Protein AF-A0A799QII4-F1 (afdb_monomer_lite)

pLDDT: mean 73.17, std 11.45, range [50.72, 88.5]

Sequence (66 aa):
MEFNIKLLFVITSMVLNFNAAAKEKISLLAPYDEWYFNFFYPNSLPAEVTYVELLDTDGIYYQFRT

Secondary structure (DSSP, 8-state):
-HHHHHHHHHHHHHHHHHHHHHHHHHHTSSSS----------TTS-----EEEEE-TT--EEEEE-

Organism: Escherichia coli (NCBI:txid562)

Foldseek 3Di:
DVVVVVVVVVVVVVVVVVVVVVVVVVCVVDVDDDDDDDDDDPPVDDDDDQWDWDQDPVRDIDIDGD

Radius of gyration: 22.68 Å; chains: 1; bounding box: 58×39×45 Å

Structure (mmCIF, N/CA/C/O backbone):
data_AF-A0A799QII4-F1
#
_entry.id   AF-A0A799QII4-F1
#
loop_
_atom_site.group_PDB
_atom_site.id
_atom_site.type_symbol
_atom_site.label_atom_id
_atom_site.label_alt_id
_atom_site.label_comp_id
_atom_site.label_asym_id
_atom_site.label_entity_id
_atom_site.label_seq_id
_atom_site.pdbx_PDB_ins_code
_atom_site.Cartn_x
_atom_site.Cartn_y
_atom_site.Cartn_z
_atom_site.occupancy
_atom_site.B_iso_or_equiv
_atom_site.auth_seq_id
_atom_site.auth_comp_id
_atom_site.auth_asym_id
_atom_site.auth_atom_id
_atom_site.pdbx_PDB_model_num
ATOM 1 N N . MET A 1 1 ? 38.424 30.302 -27.981 1.00 59.81 1 MET A N 1
ATOM 2 C CA . MET A 1 1 ? 37.187 30.586 -27.217 1.00 59.81 1 MET A CA 1
ATOM 3 C C . MET A 1 1 ? 36.054 29.627 -27.592 1.00 59.81 1 MET A C 1
ATOM 5 O O . MET A 1 1 ? 35.414 29.107 -26.693 1.00 59.81 1 MET A O 1
ATOM 9 N N . GLU A 1 2 ? 35.858 29.306 -28.878 1.00 68.25 2 GLU A N 1
ATOM 10 C CA . GLU A 1 2 ? 34.769 28.417 -29.333 1.00 68.25 2 GLU A CA 1
ATOM 11 C C . GLU A 1 2 ? 34.842 26.956 -28.857 1.00 68.25 2 GLU A C 1
ATOM 13 O O . GLU A 1 2 ? 33.809 26.354 -28.577 1.00 68.25 2 GLU A O 1
ATOM 18 N N . PHE A 1 3 ? 36.043 26.376 -28.742 1.00 71.56 3 PHE A N 1
ATOM 19 C CA . PHE A 1 3 ? 36.212 24.974 -28.331 1.00 71.56 3 PHE A CA 1
ATOM 20 C C . PHE A 1 3 ? 35.674 24.710 -26.914 1.00 71.56 3 PHE A C 1
ATOM 22 O O . PHE A 1 3 ? 34.966 23.732 -26.693 1.00 71.56 3 PHE A O 1
ATOM 29 N N . ASN A 1 4 ? 35.921 25.636 -25.981 1.00 79.06 4 ASN A N 1
ATOM 30 C CA . ASN A 1 4 ? 35.430 25.536 -24.602 1.00 79.06 4 ASN A CA 1
ATOM 31 C C . ASN A 1 4 ? 33.903 25.670 -24.514 1.00 79.06 4 ASN A C 1
ATOM 33 O O . ASN A 1 4 ? 33.280 24.997 -23.701 1.00 79.06 4 ASN A O 1
ATOM 37 N N . ILE A 1 5 ? 33.294 26.493 -25.373 1.00 81.62 5 ILE A N 1
ATOM 38 C CA . ILE A 1 5 ? 31.835 26.676 -25.416 1.00 81.62 5 ILE A CA 1
ATOM 39 C C . ILE A 1 5 ? 31.154 25.418 -25.973 1.00 81.62 5 ILE A C 1
ATOM 41 O O . ILE A 1 5 ? 30.163 24.954 -25.412 1.00 81.62 5 ILE A O 1
ATOM 45 N N . LYS A 1 6 ? 31.715 24.816 -27.031 1.00 81.19 6 LYS A N 1
ATOM 46 C CA . LYS A 1 6 ? 31.221 23.547 -27.592 1.00 81.19 6 LYS A CA 1
ATOM 47 C C . LYS A 1 6 ? 31.339 22.399 -26.591 1.00 81.19 6 LYS A C 1
ATOM 49 O O . LYS A 1 6 ? 30.395 21.632 -26.434 1.00 81.19 6 LYS A O 1
ATOM 54 N N . LEU A 1 7 ? 32.466 22.309 -25.883 1.00 82.00 7 LEU A N 1
ATOM 55 C CA . LEU A 1 7 ? 32.679 21.286 -24.861 1.00 82.00 7 LEU A CA 1
ATOM 56 C C . LEU A 1 7 ? 31.696 21.437 -23.690 1.00 82.00 7 LEU A C 1
ATOM 58 O O . LEU A 1 7 ? 31.104 20.451 -23.257 1.00 82.00 7 LEU A O 1
ATOM 62 N N . LEU A 1 8 ? 31.462 22.669 -23.230 1.00 83.31 8 LEU A N 1
ATOM 63 C CA . LEU A 1 8 ? 30.492 22.954 -22.173 1.00 83.31 8 LEU A CA 1
ATOM 64 C C . LEU A 1 8 ? 29.069 22.535 -22.576 1.00 83.31 8 L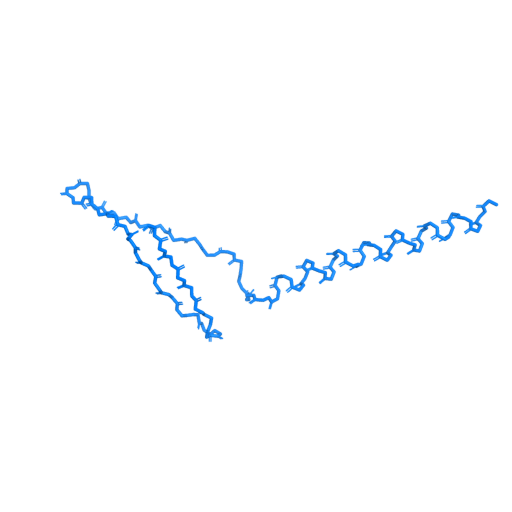EU A C 1
ATOM 66 O O . LEU A 1 8 ? 28.365 21.933 -21.773 1.00 83.31 8 LEU A O 1
ATOM 70 N N . PHE A 1 9 ? 28.669 22.782 -23.826 1.00 82.88 9 PHE A N 1
ATOM 71 C CA . PHE A 1 9 ? 27.354 22.397 -24.348 1.00 82.88 9 PHE A CA 1
ATOM 72 C C . PHE A 1 9 ? 27.151 20.871 -24.437 1.00 82.88 9 PHE A C 1
ATOM 74 O O . PHE A 1 9 ? 26.064 20.356 -24.166 1.00 82.88 9 PHE A O 1
ATOM 81 N N . VAL A 1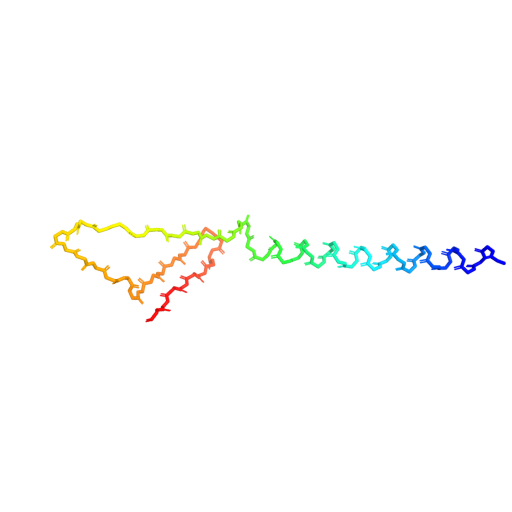 10 ? 28.197 20.117 -24.785 1.00 85.44 10 VAL A N 1
ATOM 82 C CA . VAL A 1 10 ? 28.143 18.643 -24.819 1.00 85.44 10 VAL A CA 1
ATOM 83 C C . VAL A 1 10 ? 27.999 18.067 -23.408 1.00 85.44 10 VAL A C 1
ATOM 85 O O . VAL A 1 10 ? 27.209 17.153 -23.185 1.00 85.44 10 VAL A O 1
ATOM 88 N N . ILE A 1 11 ? 28.710 18.636 -22.433 1.00 83.06 11 ILE A N 1
ATOM 89 C CA . ILE A 1 11 ? 28.627 18.188 -21.039 1.00 83.06 11 ILE A CA 1
ATOM 90 C C . ILE A 1 11 ? 27.238 18.486 -20.462 1.00 83.06 11 ILE A C 1
ATOM 92 O O . ILE A 1 11 ? 26.626 17.604 -19.860 1.00 83.06 11 ILE A O 1
ATOM 96 N N . THR A 1 12 ? 26.699 19.691 -20.673 1.00 75.56 12 THR A N 1
ATOM 97 C CA . THR A 1 12 ? 25.366 20.045 -20.158 1.00 75.56 12 THR A CA 1
ATOM 98 C C . THR A 1 12 ? 24.262 19.215 -20.807 1.00 75.56 12 THR A C 1
ATOM 100 O O . THR A 1 12 ? 23.371 18.744 -20.103 1.00 75.56 12 THR A O 1
ATOM 103 N N . SER A 1 13 ? 24.334 18.958 -22.116 1.00 70.88 13 SER A N 1
ATOM 104 C CA . SER A 1 13 ? 23.365 18.090 -22.797 1.00 70.88 13 SER A CA 1
ATOM 105 C C . SER A 1 13 ? 23.438 16.638 -22.317 1.00 70.88 13 SER A C 1
ATOM 107 O O . SER A 1 13 ? 22.391 16.030 -22.103 1.00 70.88 13 SER A O 1
ATOM 109 N N . MET A 1 14 ? 24.625 16.083 -22.054 1.00 70.75 14 MET A N 1
ATOM 110 C CA . MET A 1 14 ? 24.742 14.759 -21.430 1.00 70.75 14 MET A CA 1
ATOM 111 C C . MET A 1 14 ? 24.096 14.720 -20.041 1.00 70.75 14 MET A C 1
ATOM 113 O O . MET A 1 14 ? 23.284 13.836 -19.781 1.00 70.75 14 MET A O 1
ATOM 117 N N . VAL A 1 15 ? 24.391 15.689 -19.167 1.00 72.25 15 VAL A N 1
ATOM 118 C CA . VAL A 1 15 ? 23.831 15.745 -17.801 1.00 72.25 15 VAL A CA 1
ATOM 119 C C . VAL A 1 15 ? 22.299 15.843 -17.816 1.00 72.25 15 VAL A C 1
ATOM 121 O O . VAL A 1 15 ? 21.630 15.176 -17.026 1.00 72.25 15 VAL A O 1
ATOM 124 N N . LEU A 1 16 ? 21.728 16.615 -18.745 1.00 63.12 16 LEU A N 1
ATOM 125 C CA . LEU A 1 16 ? 20.275 16.704 -18.924 1.00 63.12 16 LEU A CA 1
ATOM 126 C C . LEU A 1 16 ? 19.662 15.371 -19.393 1.00 63.12 16 LEU A C 1
ATOM 128 O O . LEU A 1 16 ? 18.615 14.977 -18.883 1.00 63.12 16 LEU A O 1
ATOM 132 N N . ASN A 1 17 ? 20.330 14.643 -20.297 1.00 63.22 17 ASN A N 1
ATOM 133 C CA . ASN A 1 17 ? 19.884 13.320 -20.755 1.00 63.22 17 ASN A CA 1
ATOM 134 C C . ASN A 1 17 ? 19.944 12.259 -19.644 1.00 63.22 17 ASN A C 1
ATOM 136 O O . ASN A 1 17 ? 19.031 11.444 -19.530 1.00 63.22 17 ASN A O 1
ATOM 140 N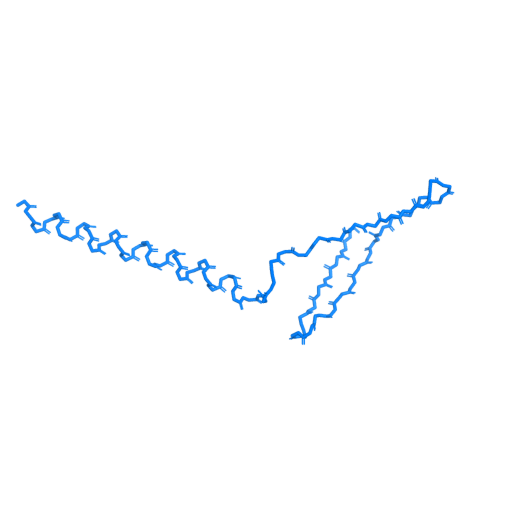 N . PHE A 1 18 ? 20.976 12.279 -18.792 1.00 59.41 18 PHE A N 1
ATOM 141 C CA . PHE A 1 18 ? 21.073 11.355 -17.655 1.00 59.41 18 PHE A CA 1
ATOM 142 C C . PHE A 1 18 ? 19.936 11.558 -16.646 1.00 59.41 18 PHE A C 1
ATOM 144 O O . PHE A 1 18 ? 19.355 10.579 -16.182 1.00 59.41 18 PHE A O 1
ATOM 151 N N . ASN A 1 19 ? 19.569 12.808 -16.349 1.00 59.22 19 ASN A N 1
ATOM 152 C CA . ASN A 1 19 ? 18.446 13.105 -15.455 1.00 59.22 19 ASN A CA 1
ATOM 153 C C . ASN A 1 19 ? 17.087 12.731 -16.067 1.00 59.22 19 ASN A C 1
ATOM 155 O O . ASN A 1 19 ? 16.216 12.238 -15.351 1.00 59.22 19 ASN A O 1
ATOM 159 N N . ALA A 1 20 ? 16.905 12.916 -17.380 1.00 57.66 20 ALA A N 1
ATOM 160 C CA . ALA A 1 20 ? 15.694 12.485 -18.077 1.00 57.66 20 ALA A CA 1
ATOM 161 C C . ALA A 1 20 ? 15.542 10.953 -18.056 1.00 57.66 20 ALA A C 1
ATOM 163 O O . ALA A 1 20 ? 14.496 10.453 -17.651 1.00 57.66 20 ALA A O 1
ATOM 164 N N . ALA A 1 21 ? 16.608 10.213 -18.378 1.00 57.03 21 ALA A N 1
ATOM 165 C CA . ALA A 1 21 ? 16.609 8.750 -18.361 1.00 57.03 21 ALA A CA 1
ATOM 166 C C . ALA A 1 21 ? 16.445 8.166 -16.945 1.00 57.03 21 ALA A C 1
ATOM 168 O O . ALA A 1 21 ? 15.825 7.118 -16.771 1.00 57.03 21 ALA A O 1
ATOM 169 N N . ALA A 1 22 ? 16.978 8.832 -15.914 1.00 57.31 22 ALA A N 1
ATOM 170 C CA . ALA A 1 22 ? 16.772 8.434 -14.522 1.00 57.31 22 ALA A CA 1
ATOM 171 C C . ALA A 1 22 ? 15.320 8.664 -14.069 1.00 57.31 22 ALA A C 1
ATOM 173 O O . ALA A 1 22 ? 14.730 7.780 -13.453 1.00 57.31 22 ALA A O 1
ATOM 174 N N . LYS A 1 23 ? 14.720 9.811 -14.424 1.00 53.12 23 LYS A N 1
ATOM 175 C CA . LYS A 1 23 ? 13.304 10.108 -14.147 1.00 53.12 23 LYS A CA 1
ATOM 176 C C . LYS A 1 23 ? 12.369 9.125 -14.856 1.00 53.12 23 LYS A C 1
ATOM 178 O O . LYS A 1 23 ? 11.405 8.661 -14.257 1.00 53.12 23 LYS A O 1
ATOM 183 N N . GLU A 1 24 ? 12.681 8.773 -16.099 1.00 54.22 24 GLU A N 1
ATOM 184 C CA . GLU A 1 24 ? 11.922 7.802 -16.890 1.00 54.22 24 GLU A CA 1
ATOM 185 C C . GLU A 1 24 ? 12.022 6.385 -16.299 1.00 54.22 24 GLU A C 1
ATOM 187 O O . GLU A 1 24 ? 11.016 5.694 -16.185 1.00 54.22 24 GLU A O 1
ATOM 192 N N . LYS A 1 25 ? 13.197 5.971 -15.801 1.00 50.72 25 LYS A N 1
ATOM 193 C CA . LYS A 1 25 ? 13.373 4.661 -15.144 1.00 50.72 25 LYS A CA 1
ATOM 194 C C . LYS A 1 25 ? 12.687 4.529 -13.785 1.00 50.72 25 LYS A C 1
ATOM 196 O O . LYS A 1 25 ? 12.288 3.423 -13.437 1.00 50.72 25 LYS A O 1
ATOM 201 N N . ILE A 1 26 ? 12.539 5.616 -13.029 1.00 52.56 26 ILE A N 1
ATOM 202 C CA . ILE A 1 26 ? 11.773 5.600 -11.772 1.00 52.56 26 ILE A CA 1
ATOM 203 C C . ILE A 1 26 ? 10.269 5.506 -12.078 1.00 52.56 26 ILE A C 1
ATOM 205 O O . ILE A 1 26 ? 9.559 4.764 -11.410 1.00 52.56 26 ILE A O 1
ATOM 209 N N . SER A 1 27 ? 9.811 6.171 -13.145 1.00 52.12 27 SER A N 1
ATOM 210 C CA . SER A 1 27 ? 8.431 6.081 -13.647 1.00 52.12 27 SER A CA 1
ATOM 211 C C . SER A 1 27 ? 8.084 4.724 -14.278 1.00 52.12 27 SER A C 1
ATOM 213 O O . SER A 1 27 ? 6.911 4.410 -14.408 1.00 52.12 27 SER A O 1
ATOM 215 N N . LEU A 1 28 ? 9.077 3.932 -14.695 1.00 52.66 28 LEU A N 1
ATOM 216 C CA . LEU A 1 28 ? 8.891 2.611 -15.317 1.00 52.66 28 LEU A CA 1
ATOM 217 C C . LEU A 1 28 ? 8.805 1.451 -14.308 1.00 52.66 28 LEU A C 1
ATOM 219 O O . LEU A 1 28 ? 8.578 0.316 -14.720 1.00 52.66 28 LEU A O 1
ATOM 223 N N . LEU A 1 29 ? 9.029 1.697 -13.011 1.00 55.88 29 LEU A N 1
ATOM 224 C CA . LEU A 1 29 ? 9.004 0.652 -11.973 1.00 55.88 29 LEU A CA 1
ATOM 225 C C . LEU A 1 29 ? 7.604 0.384 -11.396 1.00 55.88 29 LEU A C 1
ATOM 227 O O . LEU A 1 29 ? 7.404 -0.656 -10.776 1.00 55.88 29 LEU A O 1
ATOM 231 N N . ALA A 1 30 ? 6.641 1.269 -11.642 1.00 53.94 30 ALA A N 1
ATOM 232 C CA . ALA A 1 30 ? 5.218 1.003 -11.475 1.00 53.94 30 ALA A CA 1
ATOM 233 C C . ALA A 1 30 ? 4.488 1.670 -12.655 1.00 53.94 30 ALA A C 1
ATOM 235 O O . ALA A 1 30 ? 4.764 2.834 -12.934 1.00 53.94 30 ALA A O 1
ATOM 236 N N . PRO A 1 31 ? 3.592 0.979 -13.377 1.00 56.22 31 PRO A N 1
ATOM 237 C CA . PRO A 1 31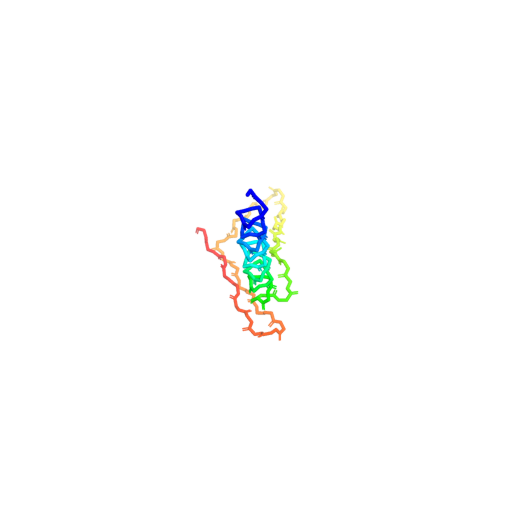 ? 2.922 1.543 -14.556 1.00 56.22 31 PRO A CA 1
ATOM 238 C C . PRO A 1 31 ? 1.945 2.684 -14.236 1.00 56.22 31 PRO A C 1
ATOM 240 O O . PRO A 1 31 ? 1.411 3.317 -15.148 1.00 56.22 31 PRO A O 1
ATOM 243 N N . TYR A 1 32 ? 1.735 2.963 -12.952 1.00 55.31 32 TYR A N 1
ATOM 244 C CA . TYR A 1 32 ? 0.871 4.006 -12.426 1.00 55.31 32 TYR A CA 1
ATOM 245 C C . TYR A 1 32 ? 1.653 4.860 -11.413 1.00 55.31 32 TYR A C 1
ATOM 247 O O . TYR A 1 32 ? 2.534 4.347 -10.719 1.00 55.31 32 TYR A O 1
ATOM 255 N N . ASP A 1 33 ? 1.320 6.152 -11.320 1.00 67.56 33 ASP A N 1
ATOM 256 C CA . ASP A 1 33 ? 1.826 7.061 -10.277 1.00 67.56 33 ASP A CA 1
ATOM 257 C C . ASP A 1 33 ? 1.417 6.590 -8.856 1.00 67.56 33 ASP A C 1
ATOM 259 O O . ASP A 1 33 ? 0.684 5.614 -8.696 1.00 67.56 33 ASP A O 1
ATOM 263 N N . GLU A 1 34 ? 1.883 7.274 -7.801 1.00 68.31 34 GLU A N 1
ATOM 264 C CA . GLU A 1 34 ? 1.532 6.975 -6.399 1.00 68.31 34 GLU A CA 1
ATOM 265 C C . GLU A 1 34 ? 0.012 6.812 -6.184 1.00 68.31 34 GLU A C 1
ATOM 267 O O . GLU A 1 34 ? -0.786 7.679 -6.549 1.00 68.31 34 GLU A O 1
ATOM 272 N N . TRP A 1 35 ? -0.394 5.711 -5.542 1.00 71.00 35 TRP A N 1
ATOM 273 C CA . TRP A 1 35 ? -1.796 5.434 -5.228 1.00 71.00 35 TRP A CA 1
ATOM 274 C C . TRP A 1 35 ? -2.163 6.006 -3.860 1.00 71.00 35 TRP A C 1
ATOM 276 O O . TRP A 1 35 ? -1.529 5.696 -2.850 1.00 71.00 35 TRP A O 1
ATOM 286 N N . TYR A 1 36 ? -3.236 6.793 -3.820 1.00 71.94 36 TYR A N 1
ATOM 287 C CA . TYR A 1 36 ? -3.766 7.382 -2.594 1.00 71.94 36 TYR A CA 1
ATOM 288 C C . TYR A 1 36 ? -5.057 6.675 -2.183 1.00 71.94 36 TYR A C 1
ATOM 290 O O . TYR A 1 36 ? -5.996 6.565 -2.972 1.00 71.94 36 TYR A O 1
ATOM 298 N N . PHE A 1 37 ? -5.123 6.240 -0.925 1.00 74.62 37 PHE A N 1
ATOM 299 C CA . PHE A 1 37 ? -6.306 5.607 -0.347 1.00 74.62 37 PHE A CA 1
ATOM 300 C C . PHE A 1 37 ? -6.881 6.488 0.753 1.00 74.62 37 PHE A C 1
ATOM 302 O O . PHE A 1 37 ? -6.167 6.917 1.654 1.00 74.62 37 PHE A O 1
ATOM 309 N N . ASN A 1 38 ? -8.191 6.720 0.684 1.00 79.12 38 ASN A N 1
ATOM 310 C CA . ASN A 1 38 ? -8.940 7.394 1.734 1.00 79.12 38 ASN A CA 1
ATOM 311 C C . ASN A 1 38 ? -9.898 6.400 2.377 1.00 79.12 38 ASN A C 1
ATOM 313 O O . ASN A 1 38 ? -10.687 5.749 1.689 1.00 79.12 38 ASN A O 1
ATOM 317 N N . PHE A 1 39 ? -9.852 6.322 3.700 1.00 81.69 39 PHE A N 1
ATOM 318 C CA . PHE A 1 39 ? -10.756 5.502 4.487 1.00 81.69 39 PHE A CA 1
ATOM 319 C C . PHE A 1 39 ? -11.810 6.393 5.137 1.00 81.69 39 PHE A C 1
ATOM 321 O O . PHE A 1 39 ? -11.482 7.384 5.789 1.00 81.69 39 PHE A O 1
ATOM 328 N N . PHE A 1 40 ? -13.081 6.047 4.941 1.00 80.94 40 PHE A N 1
ATOM 329 C CA . PHE A 1 40 ? -14.211 6.777 5.506 1.00 80.94 40 PHE A CA 1
ATOM 330 C C . PHE A 1 40 ? -14.942 5.894 6.506 1.00 80.94 40 PHE A C 1
ATOM 332 O O . PHE A 1 40 ? -15.251 4.737 6.217 1.00 80.94 40 PHE A O 1
ATOM 339 N N . TYR A 1 41 ? -15.265 6.466 7.661 1.00 81.75 41 TYR A N 1
ATOM 340 C CA . TYR A 1 41 ? -15.980 5.778 8.728 1.00 81.75 41 TYR A CA 1
ATOM 341 C C . TYR A 1 41 ? -17.141 6.655 9.203 1.00 81.75 41 TYR A C 1
ATOM 343 O O . TYR A 1 41 ? -17.022 7.884 9.199 1.00 81.75 41 TYR A O 1
ATOM 351 N N . PRO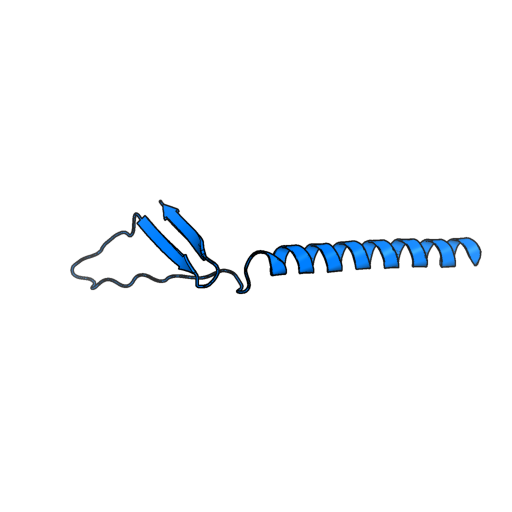 A 1 42 ? -18.274 6.062 9.609 1.00 83.56 42 PRO A N 1
ATOM 352 C CA . PRO A 1 42 ? -19.359 6.822 10.209 1.00 83.56 42 PRO A CA 1
ATOM 353 C C . PRO A 1 42 ? -18.908 7.436 11.542 1.00 83.56 42 PRO A C 1
ATOM 355 O O . PRO A 1 42 ? -18.227 6.789 12.333 1.00 83.56 42 PRO A O 1
ATOM 358 N N . ASN A 1 43 ? -19.356 8.661 11.833 1.00 80.25 43 ASN A N 1
ATOM 359 C CA . ASN A 1 43 ? -18.980 9.395 13.054 1.00 80.25 43 ASN A CA 1
ATOM 360 C C . ASN A 1 43 ? -19.271 8.629 14.356 1.00 80.25 43 ASN A C 1
ATOM 362 O O . ASN A 1 43 ? -18.620 8.858 15.369 1.00 80.25 43 ASN A O 1
ATOM 366 N N . SER A 1 44 ? -20.260 7.734 14.343 1.00 83.94 44 SER A N 1
ATOM 367 C CA . SER A 1 44 ? -20.630 6.910 15.496 1.00 83.94 44 SER A CA 1
ATOM 368 C C . SER A 1 44 ? -19.685 5.731 15.743 1.00 83.94 44 SER A C 1
ATOM 370 O O . SER A 1 44 ? -19.829 5.057 16.759 1.00 83.94 44 SER A O 1
ATOM 372 N N . LEU A 1 45 ? -18.765 5.444 14.819 1.00 77.31 45 LEU A N 1
ATOM 373 C CA . LEU A 1 45 ? -17.815 4.343 14.927 1.00 77.31 45 LEU A CA 1
ATOM 374 C C . LEU A 1 45 ? -16.484 4.722 14.250 1.00 77.31 45 LEU A C 1
ATOM 376 O O . LEU A 1 45 ? -16.206 4.264 13.139 1.00 77.31 45 LEU A O 1
ATOM 380 N N . PRO A 1 46 ? -15.668 5.584 14.884 1.00 78.44 46 PRO A N 1
ATOM 381 C CA . PRO A 1 46 ? -14.339 5.880 14.374 1.00 78.44 46 PRO A CA 1
ATOM 382 C C . PRO A 1 46 ? -13.513 4.591 14.351 1.00 78.44 46 PRO A C 1
ATOM 384 O O . PRO A 1 46 ? -13.449 3.868 15.346 1.00 78.44 46 PRO A O 1
ATOM 387 N N . ALA A 1 47 ? -12.901 4.306 13.208 1.00 81.94 47 ALA A N 1
ATOM 388 C CA . ALA A 1 47 ? -11.968 3.204 13.048 1.00 81.94 47 ALA A CA 1
ATOM 389 C C . ALA A 1 47 ? -10.622 3.753 12.578 1.00 81.94 47 ALA A C 1
ATOM 391 O O . ALA A 1 47 ? -10.556 4.751 11.864 1.00 81.94 47 ALA A O 1
ATOM 392 N N . GLU A 1 48 ? -9.551 3.096 13.001 1.00 85.88 48 GLU A N 1
ATOM 393 C CA . GLU A 1 48 ? -8.201 3.364 12.529 1.00 85.88 48 GLU A CA 1
ATOM 394 C C . GLU A 1 48 ? -7.769 2.205 11.639 1.00 85.88 48 GLU A C 1
ATOM 396 O O . GLU A 1 48 ? -7.925 1.034 11.996 1.00 85.88 48 GLU A O 1
ATOM 401 N N . VAL A 1 49 ? -7.249 2.531 10.459 1.00 81.06 49 VAL A N 1
ATOM 402 C CA . VAL A 1 49 ? -6.704 1.526 9.554 1.00 81.06 49 VAL A CA 1
ATOM 403 C C . VAL A 1 49 ? -5.257 1.285 9.930 1.00 81.06 49 VAL A C 1
ATOM 405 O O . VAL A 1 49 ? -4.383 2.107 9.681 1.00 81.06 49 VAL A O 1
AT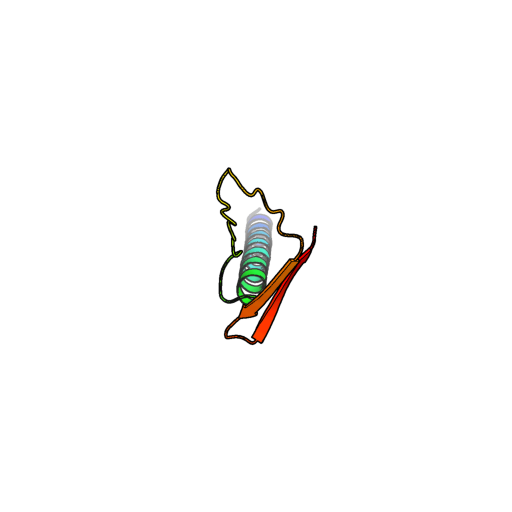OM 408 N N . THR A 1 50 ? -5.023 0.124 10.528 1.00 87.88 50 THR A N 1
ATOM 409 C CA . THR A 1 50 ? -3.693 -0.324 10.948 1.00 87.88 50 THR A CA 1
ATOM 410 C C . THR A 1 50 ? -2.978 -1.126 9.864 1.00 87.88 50 THR A C 1
ATOM 412 O O . THR A 1 50 ? -1.768 -1.337 9.948 1.00 87.88 50 THR A O 1
ATOM 415 N N . TYR A 1 51 ? -3.710 -1.584 8.841 1.00 86.94 51 TYR A N 1
ATOM 416 C CA . TYR A 1 51 ? -3.179 -2.466 7.813 1.00 86.94 51 TYR A CA 1
ATOM 417 C C . TYR A 1 51 ? -3.941 -2.405 6.491 1.00 86.94 51 TYR A C 1
ATOM 419 O O . TYR A 1 51 ? -5.171 -2.466 6.479 1.00 86.94 51 TYR A O 1
ATOM 427 N N . VAL A 1 52 ? -3.203 -2.358 5.379 1.00 84.94 52 VAL A N 1
ATOM 428 C CA . VAL A 1 52 ? -3.743 -2.461 4.014 1.00 84.94 52 VAL A CA 1
ATOM 429 C C . VAL A 1 52 ? -2.797 -3.296 3.171 1.00 84.94 52 VAL A C 1
ATOM 431 O O . VAL A 1 52 ? -1.589 -3.072 3.220 1.00 84.94 52 VAL A O 1
ATOM 434 N N . GLU A 1 53 ? -3.349 -4.210 2.375 1.00 88.50 53 GLU A N 1
ATOM 435 C CA . GLU A 1 53 ? -2.600 -4.979 1.382 1.00 88.50 53 GLU A CA 1
ATOM 436 C C . GLU A 1 53 ? -3.301 -4.974 0.035 1.00 88.50 53 GLU A C 1
ATOM 438 O O . GLU A 1 53 ? -4.516 -5.165 -0.046 1.00 88.50 53 GLU A O 1
ATOM 443 N N . LEU A 1 54 ? -2.525 -4.735 -1.020 1.00 84.00 54 LEU A N 1
ATOM 444 C CA . LEU A 1 54 ? -3.017 -4.612 -2.386 1.00 84.00 54 LEU A CA 1
ATOM 445 C C . LEU A 1 54 ? -2.070 -5.341 -3.332 1.00 84.00 54 LEU A C 1
ATOM 447 O O . LEU A 1 54 ? -0.853 -5.186 -3.240 1.00 84.00 54 LEU A O 1
ATOM 451 N N . LEU A 1 55 ? -2.650 -6.104 -4.253 1.00 84.88 55 LEU A N 1
ATOM 452 C CA . LEU A 1 55 ? -1.947 -6.747 -5.354 1.00 84.88 55 LEU A CA 1
ATOM 453 C C . LEU A 1 55 ? -2.415 -6.095 -6.654 1.00 84.88 55 LEU A C 1
ATOM 455 O O . LEU A 1 55 ? -3.603 -6.159 -6.976 1.00 84.88 55 LEU A O 1
ATOM 459 N N . ASP A 1 56 ? -1.498 -5.461 -7.374 1.00 80.38 56 ASP A N 1
ATOM 460 C CA . ASP A 1 56 ? -1.788 -4.884 -8.688 1.00 80.38 56 ASP A CA 1
ATOM 461 C C . ASP A 1 56 ? -1.818 -5.975 -9.774 1.00 80.38 56 ASP A C 1
ATOM 463 O O . ASP A 1 56 ? -1.333 -7.095 -9.598 1.00 80.38 56 ASP A O 1
ATOM 467 N N . THR A 1 57 ? -2.390 -5.628 -10.918 1.00 79.44 57 THR A N 1
ATOM 468 C CA . THR A 1 57 ? -2.432 -6.379 -12.171 1.00 79.44 57 THR A CA 1
ATOM 469 C C . THR A 1 57 ? -1.060 -6.853 -12.653 1.00 79.44 57 THR A C 1
ATOM 471 O O . THR A 1 57 ? -0.970 -7.947 -13.207 1.00 79.44 57 THR A O 1
ATOM 474 N N . ASP A 1 58 ? 0.010 -6.112 -12.355 1.00 80.25 58 ASP A N 1
ATOM 475 C CA . ASP A 1 58 ? 1.396 -6.507 -12.647 1.00 80.25 58 ASP A CA 1
ATOM 476 C C . ASP A 1 58 ? 2.038 -7.388 -11.561 1.00 80.25 58 ASP A C 1
ATOM 478 O O . ASP A 1 58 ? 3.225 -7.712 -11.621 1.00 80.25 58 ASP A O 1
ATOM 482 N N . GLY A 1 59 ? 1.269 -7.790 -10.546 1.00 76.62 59 GLY A N 1
ATOM 483 C CA . GLY A 1 59 ? 1.747 -8.623 -9.444 1.00 76.62 59 GLY A CA 1
ATOM 484 C C . GLY A 1 59 ? 2.565 -7.867 -8.392 1.00 76.62 59 GLY A C 1
ATOM 485 O O . GLY A 1 59 ? 3.237 -8.498 -7.576 1.00 76.62 59 GLY A O 1
ATOM 486 N N . ILE A 1 60 ? 2.522 -6.531 -8.397 1.00 79.00 60 ILE A N 1
ATOM 487 C CA . ILE A 1 60 ? 3.204 -5.689 -7.407 1.00 79.00 60 ILE A CA 1
ATOM 488 C C . ILE A 1 60 ? 2.389 -5.648 -6.113 1.00 79.00 60 ILE A C 1
ATOM 490 O O . ILE A 1 60 ? 1.170 -5.477 -6.140 1.00 79.00 60 ILE A O 1
ATOM 494 N N . TYR A 1 61 ? 3.078 -5.799 -4.980 1.00 81.75 61 TYR A N 1
ATOM 495 C CA . TYR A 1 61 ? 2.468 -5.833 -3.657 1.00 81.75 61 TYR A CA 1
ATOM 496 C C . TYR A 1 61 ? 2.688 -4.533 -2.891 1.00 81.75 61 TYR A C 1
ATOM 498 O O . TYR A 1 61 ? 3.830 -4.144 -2.637 1.00 81.75 61 TYR A O 1
ATOM 506 N N . TYR A 1 62 ? 1.599 -3.900 -2.467 1.00 79.50 62 TYR A N 1
ATOM 507 C CA . TYR A 1 62 ? 1.630 -2.696 -1.646 1.00 79.50 62 TYR A CA 1
ATOM 508 C C . TYR A 1 62 ? 1.139 -3.010 -0.246 1.00 79.50 62 TYR A C 1
ATOM 510 O O . TYR A 1 62 ? 0.116 -3.673 -0.072 1.00 79.50 62 TYR A O 1
ATOM 518 N N . GLN A 1 63 ? 1.857 -2.500 0.751 1.00 83.62 63 GLN A N 1
ATOM 519 C CA . GLN A 1 63 ? 1.513 -2.691 2.148 1.00 83.62 63 GLN A CA 1
ATOM 520 C C . GLN A 1 63 ? 1.593 -1.368 2.904 1.00 83.62 63 GLN A C 1
ATOM 522 O O . GLN A 1 63 ? 2.606 -0.673 2.849 1.00 83.62 63 GLN A O 1
ATOM 527 N N . PHE A 1 64 ? 0.535 -1.055 3.645 1.00 80.31 64 PHE A N 1
ATOM 528 C CA . PHE A 1 64 ? 0.503 0.055 4.592 1.00 80.31 64 PHE A CA 1
ATOM 529 C C . PHE A 1 64 ? 0.403 -0.497 6.015 1.00 80.31 64 PHE A C 1
ATOM 531 O O . PHE A 1 64 ? -0.424 -1.370 6.280 1.00 80.31 64 PHE A O 1
ATOM 538 N N . ARG A 1 65 ? 1.257 0.000 6.916 1.00 85.12 65 ARG A N 1
ATOM 539 C CA . ARG A 1 65 ? 1.279 -0.303 8.355 1.00 85.12 65 ARG A CA 1
ATOM 540 C C . ARG A 1 65 ? 1.573 0.995 9.105 1.00 85.12 65 ARG A C 1
ATOM 542 O O . ARG A 1 65 ? 2.523 1.680 8.720 1.00 85.12 65 ARG A O 1
ATOM 549 N N . THR A 1 66 ? 0.803 1.302 10.147 1.00 75.75 66 THR A N 1
ATOM 550 C CA . THR A 1 66 ? 1.044 2.451 11.038 1.00 75.75 66 THR A CA 1
ATOM 551 C C . THR A 1 66 ? 1.196 2.029 12.488 1.00 75.75 66 THR A C 1
ATOM 553 O O . THR A 1 66 ? 0.735 0.916 12.830 1.00 75.75 66 THR A O 1
#